Protein AF-A0A938KTQ0-F1 (afdb_monomer_lite)

Radius of gyration: 20.73 Å; chains: 1; bounding box: 47×31×55 Å

Structure (mmCIF, N/CA/C/O backbone):
data_AF-A0A938KTQ0-F1
#
_entry.id   AF-A0A938KTQ0-F1
#
loop_
_atom_site.group_PDB
_atom_site.id
_atom_site.type_symbol
_atom_site.label_atom_id
_atom_site.label_alt_id
_atom_site.label_comp_id
_atom_site.label_asym_id
_atom_site.label_entity_id
_atom_site.label_seq_id
_atom_site.pdbx_PDB_ins_code
_atom_site.Cartn_x
_atom_site.Cartn_y
_atom_site.Cartn_z
_atom_site.occupancy
_atom_site.B_iso_or_equiv
_atom_site.auth_seq_id
_atom_site.auth_comp_id
_atom_site.auth_asym_id
_atom_site.auth_atom_id
_atom_site.pdbx_PDB_model_num
ATOM 1 N N . MET A 1 1 ? -21.064 18.072 28.616 1.00 46.53 1 MET A N 1
ATOM 2 C CA . MET A 1 1 ? -20.774 17.543 27.267 1.00 46.53 1 MET A CA 1
ATOM 3 C C . MET A 1 1 ? -20.441 16.074 27.465 1.00 46.53 1 MET A C 1
ATOM 5 O O . MET A 1 1 ? -19.566 15.808 28.274 1.00 46.53 1 MET A O 1
ATOM 9 N N . ARG A 1 2 ? -21.199 15.128 26.895 1.00 50.62 2 ARG A N 1
ATOM 10 C CA . ARG A 1 2 ? -20.784 13.716 26.942 1.00 50.62 2 ARG A CA 1
ATOM 11 C C . ARG A 1 2 ? -19.593 13.589 25.998 1.00 50.62 2 ARG A C 1
ATOM 13 O O . ARG A 1 2 ? -19.748 13.919 24.825 1.00 50.62 2 ARG A O 1
ATOM 20 N N . GLU A 1 3 ? -18.436 13.191 26.512 1.00 59.81 3 GLU A N 1
ATOM 21 C CA . GLU A 1 3 ? -17.339 12.738 25.659 1.00 59.81 3 GLU A CA 1
ATOM 22 C C . GLU A 1 3 ? -17.867 11.566 24.832 1.00 59.81 3 GLU A C 1
ATOM 24 O O . GLU A 1 3 ? -18.399 10.590 25.366 1.00 59.81 3 GLU A O 1
ATOM 29 N N . SER A 1 4 ? -17.840 11.726 23.513 1.00 64.38 4 SER A N 1
ATOM 30 C CA . SER A 1 4 ? -18.180 10.648 22.599 1.00 64.38 4 SER A CA 1
ATOM 31 C C . SER A 1 4 ? -17.011 9.677 22.613 1.00 64.38 4 SER A C 1
ATOM 33 O O . SER A 1 4 ? -15.904 10.076 22.270 1.00 64.38 4 SER A O 1
ATOM 35 N N . ASN A 1 5 ? -17.244 8.415 22.975 1.00 74.56 5 ASN A N 1
ATOM 36 C CA . ASN A 1 5 ? -16.233 7.349 22.948 1.00 74.56 5 ASN A CA 1
ATOM 37 C C . ASN A 1 5 ? -15.953 6.876 21.502 1.00 74.56 5 ASN A C 1
ATOM 39 O O . ASN A 1 5 ? -15.875 5.684 21.210 1.00 74.56 5 ASN A O 1
ATOM 43 N N . THR A 1 6 ? -15.947 7.819 20.560 1.00 81.75 6 THR A N 1
ATOM 44 C CA . THR A 1 6 ? -15.813 7.573 19.128 1.00 81.75 6 THR A CA 1
ATOM 45 C C . THR A 1 6 ? -14.342 7.612 18.773 1.00 81.75 6 THR A C 1
ATOM 47 O O . THR A 1 6 ? -13.746 8.684 18.732 1.00 81.75 6 THR A O 1
ATOM 50 N N . HIS A 1 7 ? -13.779 6.448 18.470 1.00 83.31 7 HIS A N 1
ATOM 51 C CA . HIS A 1 7 ? -12.436 6.348 17.918 1.00 83.31 7 HIS A CA 1
ATOM 52 C C . HIS A 1 7 ? -12.514 6.490 16.398 1.00 83.31 7 H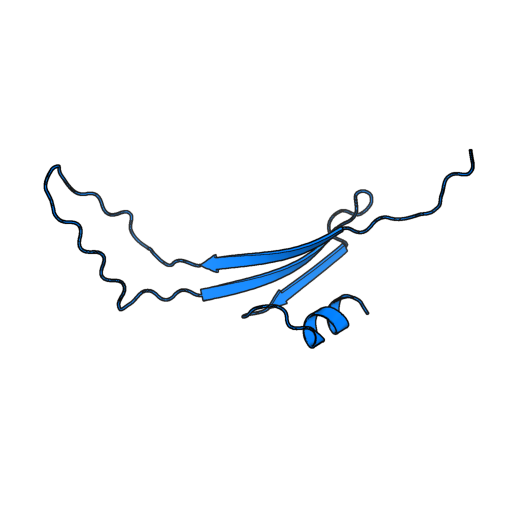IS A C 1
ATOM 54 O O . HIS A 1 7 ? -13.258 5.767 15.732 1.00 83.31 7 HIS A O 1
ATOM 60 N N . VAL A 1 8 ? -11.767 7.449 15.856 1.00 90.94 8 VAL A N 1
ATOM 61 C CA . VAL A 1 8 ? -11.651 7.656 14.411 1.00 90.94 8 VAL A CA 1
ATOM 62 C C . VAL A 1 8 ? -10.420 6.910 13.915 1.00 90.94 8 VAL A C 1
ATOM 64 O O . VAL A 1 8 ? -9.318 7.098 14.431 1.00 90.94 8 VAL A O 1
ATOM 67 N N . VAL A 1 9 ? -10.620 6.072 12.900 1.00 93.81 9 VAL A N 1
ATOM 68 C CA . VAL A 1 9 ? -9.551 5.368 12.191 1.00 93.81 9 VAL A CA 1
ATOM 69 C C . VAL A 1 9 ? -9.541 5.858 10.750 1.00 93.81 9 VAL A C 1
ATOM 71 O O . VAL A 1 9 ? -10.542 5.758 10.042 1.00 93.81 9 VAL A O 1
ATOM 74 N N . TYR A 1 10 ? -8.406 6.404 10.331 1.00 95.25 10 TYR A N 1
ATOM 75 C CA . TYR A 1 10 ? -8.131 6.807 8.963 1.00 95.25 10 TYR A CA 1
ATOM 76 C C . TYR A 1 10 ? -7.614 5.605 8.177 1.00 95.25 10 TYR A C 1
ATOM 78 O O . TYR A 1 10 ? -6.726 4.889 8.636 1.00 95.25 10 TYR A O 1
ATOM 86 N N . LEU A 1 11 ? -8.172 5.403 6.991 1.00 95.38 11 LEU A N 1
ATOM 87 C CA . LEU A 1 11 ? -7.874 4.293 6.098 1.00 95.38 11 LEU A CA 1
ATOM 88 C C . LEU A 1 11 ? -7.564 4.857 4.718 1.00 95.38 11 LEU A C 1
ATOM 90 O O . LEU A 1 11 ? -8.394 5.578 4.164 1.00 95.38 11 LEU A O 1
ATOM 94 N N . ASP A 1 12 ? -6.391 4.536 4.178 1.00 94.56 12 ASP A N 1
ATOM 95 C CA . ASP A 1 12 ? -6.009 4.950 2.826 1.00 94.56 12 ASP A CA 1
ATOM 96 C C . ASP A 1 12 ? -5.050 3.949 2.161 1.00 94.56 12 ASP A C 1
ATOM 98 O O . ASP A 1 12 ? -4.357 3.177 2.837 1.00 94.56 12 ASP A O 1
ATOM 102 N N . GLU A 1 13 ? -5.018 3.975 0.827 1.00 94.25 13 GLU A N 1
ATOM 103 C CA . GLU A 1 13 ? -4.116 3.192 -0.019 1.00 94.25 13 GLU A CA 1
ATOM 104 C C . GLU A 1 13 ? -3.070 4.104 -0.671 1.00 94.25 13 GLU A C 1
ATOM 106 O O . GLU A 1 13 ? -3.368 5.176 -1.195 1.00 94.25 13 GLU A O 1
ATOM 111 N N . THR A 1 14 ? -1.823 3.642 -0.720 1.00 92.62 14 THR A N 1
ATOM 112 C CA . THR A 1 14 ? -0.763 4.297 -1.479 1.00 92.62 14 THR A CA 1
ATOM 113 C C . THR A 1 14 ? 0.013 3.311 -2.344 1.00 92.62 14 THR A C 1
ATOM 115 O O . THR A 1 14 ? 0.219 2.150 -1.988 1.00 92.62 14 THR A O 1
ATOM 118 N N . MET A 1 15 ? 0.477 3.788 -3.499 1.00 90.88 15 MET A N 1
ATOM 119 C CA . MET A 1 15 ? 1.243 2.999 -4.462 1.00 90.88 15 MET A CA 1
ATOM 120 C C . MET A 1 15 ? 2.720 3.390 -4.420 1.00 90.88 15 MET A C 1
ATOM 122 O O . MET A 1 15 ? 3.109 4.478 -4.848 1.00 90.88 15 MET A O 1
ATOM 126 N N . PHE A 1 16 ? 3.573 2.464 -3.993 1.00 87.50 16 PHE A N 1
ATOM 127 C CA . PHE A 1 16 ? 5.021 2.598 -4.092 1.00 87.50 16 PHE A CA 1
ATOM 128 C C . PHE A 1 16 ? 5.499 2.093 -5.445 1.00 87.50 16 PHE A C 1
ATOM 130 O O . PHE A 1 16 ? 5.335 0.924 -5.790 1.00 87.50 16 PHE A O 1
ATOM 137 N N . THR A 1 17 ? 6.134 2.976 -6.211 1.00 82.56 17 THR A N 1
ATOM 138 C CA . THR A 1 17 ? 6.726 2.624 -7.501 1.00 82.56 17 THR A CA 1
ATOM 139 C C . THR A 1 17 ? 8.241 2.585 -7.377 1.00 82.56 17 THR A C 1
ATOM 141 O O . THR A 1 17 ? 8.894 3.617 -7.219 1.00 82.56 17 THR A O 1
ATOM 144 N N . PHE A 1 18 ? 8.821 1.394 -7.493 1.00 74.50 18 PHE A N 1
ATOM 145 C CA . PHE A 1 18 ? 10.264 1.222 -7.577 1.00 74.50 18 PHE A CA 1
ATOM 146 C C . PHE A 1 18 ? 10.697 1.421 -9.024 1.00 74.50 18 PHE A C 1
ATOM 148 O O . PHE A 1 18 ? 10.638 0.508 -9.851 1.00 74.50 18 PHE A O 1
ATOM 155 N N . SER A 1 19 ? 11.127 2.644 -9.328 1.00 66.12 19 SER A N 1
ATOM 156 C CA . SER A 1 19 ? 11.822 2.932 -10.574 1.00 66.12 19 SER A CA 1
ATOM 157 C C . SER A 1 19 ? 13.312 2.673 -10.389 1.00 66.12 19 SER A C 1
ATOM 159 O O . SER A 1 19 ? 14.006 3.394 -9.672 1.00 66.12 19 SER A O 1
ATOM 161 N N . THR A 1 20 ? 13.829 1.633 -11.038 1.00 58.88 20 THR A N 1
ATOM 162 C CA . THR A 1 20 ? 15.256 1.295 -11.000 1.00 58.88 20 THR A CA 1
ATOM 163 C C . THR A 1 20 ? 16.077 2.135 -11.982 1.00 58.88 20 THR A C 1
ATOM 165 O O . THR A 1 20 ? 16.963 1.595 -12.650 1.00 58.88 20 THR A O 1
ATOM 168 N N . PHE A 1 21 ? 15.833 3.447 -12.092 1.00 62.03 21 PHE A N 1
ATOM 169 C CA . PHE A 1 21 ? 16.829 4.333 -12.700 1.00 62.03 21 PHE A CA 1
ATOM 170 C C . PHE A 1 21 ? 18.055 4.352 -11.781 1.00 62.03 21 PHE A C 1
ATOM 172 O O . PHE A 1 21 ? 18.162 5.153 -10.858 1.00 62.03 21 PHE A O 1
ATOM 179 N N . ARG A 1 22 ? 18.986 3.420 -12.009 1.00 55.97 22 ARG A N 1
ATOM 180 C CA . ARG A 1 22 ? 20.212 3.280 -11.208 1.00 55.97 22 ARG A CA 1
ATOM 181 C C . ARG A 1 22 ? 21.183 4.452 -11.384 1.00 55.97 22 ARG A C 1
ATOM 183 O O . ARG A 1 22 ? 22.149 4.551 -10.638 1.00 55.97 22 ARG A O 1
ATOM 190 N N . SER A 1 23 ? 20.951 5.332 -12.355 1.00 58.94 23 SER A N 1
ATOM 191 C CA . SER A 1 23 ? 21.910 6.353 -12.766 1.00 58.94 23 SER A CA 1
ATOM 192 C C . SER A 1 23 ? 21.226 7.680 -13.072 1.00 58.94 23 SER A C 1
ATOM 194 O O . SER A 1 23 ? 20.337 7.745 -13.922 1.00 58.94 23 SER A O 1
ATOM 196 N N . LYS A 1 24 ? 21.699 8.754 -12.430 1.00 66.19 24 LYS A N 1
ATOM 197 C CA . LYS A 1 24 ? 21.467 10.126 -12.895 1.00 66.19 24 LYS A CA 1
ATOM 198 C C . LYS A 1 24 ? 22.320 10.342 -14.147 1.00 66.19 24 LYS A C 1
ATOM 200 O O . LYS A 1 24 ? 23.538 10.195 -14.083 1.00 66.19 24 LYS A O 1
ATOM 205 N N . GLY A 1 25 ? 21.685 10.639 -15.276 1.00 67.75 25 GLY A N 1
ATOM 206 C CA . GLY A 1 25 ? 22.378 11.028 -16.502 1.00 67.75 25 GLY A CA 1
ATOM 207 C C . GLY A 1 25 ? 22.600 12.536 -16.525 1.00 67.75 25 GLY A C 1
ATOM 208 O O . GLY A 1 25 ? 21.677 13.292 -16.234 1.00 67.75 25 GLY A O 1
ATOM 209 N N . TRP A 1 26 ? 23.807 12.966 -16.877 1.00 73.00 26 TRP A N 1
ATOM 210 C CA . TRP A 1 26 ? 24.128 14.369 -17.138 1.00 73.00 26 TRP A CA 1
ATOM 211 C C . TRP A 1 26 ? 24.438 14.519 -18.626 1.00 73.00 26 TRP A C 1
ATOM 213 O O . TRP A 1 26 ? 25.076 13.642 -19.206 1.00 73.00 26 TRP A O 1
ATOM 223 N N . ALA A 1 27 ? 23.976 15.602 -19.243 1.00 78.00 27 ALA A N 1
ATOM 224 C CA . ALA A 1 27 ? 24.22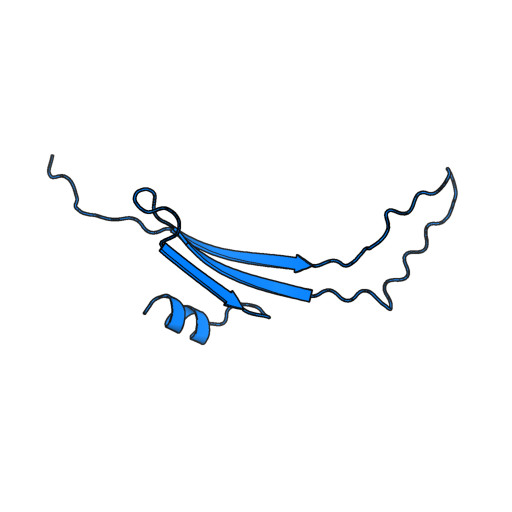5 15.900 -20.649 1.00 78.00 27 ALA A CA 1
ATOM 225 C C . ALA A 1 27 ? 24.615 17.371 -20.803 1.00 78.00 27 ALA A C 1
ATOM 227 O O . ALA A 1 27 ? 24.157 18.215 -20.025 1.00 78.00 27 ALA A O 1
ATOM 228 N N . HIS A 1 28 ? 25.463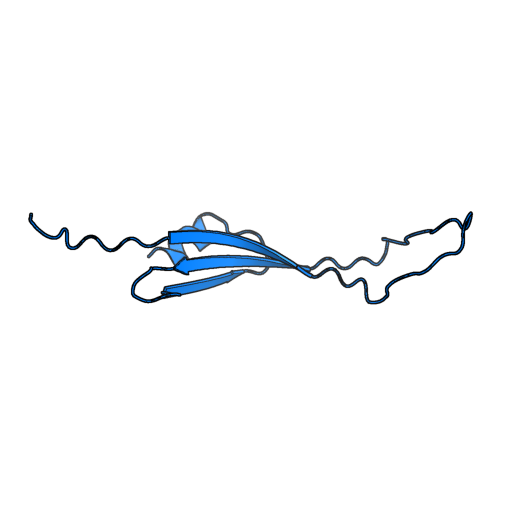 17.683 -21.782 1.00 79.06 28 HIS A N 1
ATOM 229 C CA . HIS A 1 28 ? 25.841 19.064 -22.060 1.00 79.06 28 HIS A CA 1
ATOM 230 C C . HIS A 1 28 ? 24.756 19.791 -22.867 1.00 79.06 28 HIS A C 1
ATOM 232 O O . HIS A 1 28 ? 23.838 19.19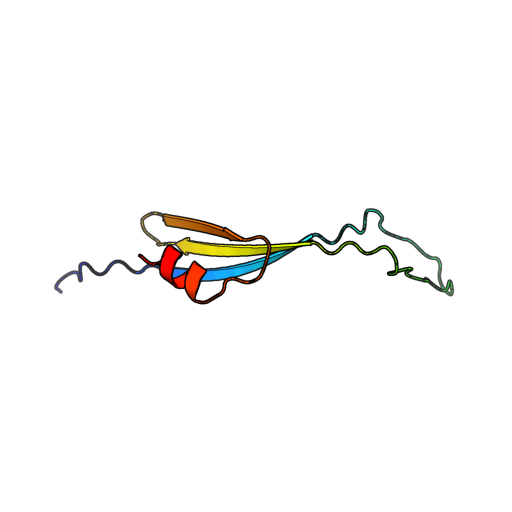4 -23.434 1.00 79.06 28 HIS A O 1
ATOM 238 N N . ASN A 1 29 ? 24.859 21.122 -22.926 1.00 75.19 29 ASN A N 1
ATOM 239 C CA . ASN A 1 29 ? 23.960 21.933 -23.739 1.00 75.19 29 ASN A CA 1
ATOM 240 C C . ASN A 1 29 ? 23.993 21.469 -25.202 1.00 75.19 29 ASN A C 1
ATOM 242 O O . ASN A 1 29 ? 25.050 21.473 -25.826 1.00 75.19 29 ASN A O 1
ATOM 246 N N . ARG A 1 30 ? 22.803 21.179 -25.749 1.00 81.38 30 ARG A N 1
ATOM 247 C CA . ARG A 1 30 ? 22.539 20.678 -27.116 1.00 81.38 30 ARG A CA 1
ATOM 248 C C . ARG A 1 30 ? 22.789 19.181 -27.345 1.00 81.38 30 ARG A C 1
ATOM 250 O O . ARG A 1 30 ? 22.575 18.724 -28.469 1.00 81.38 30 ARG A O 1
ATOM 257 N N . ASP A 1 31 ? 23.126 18.407 -26.315 1.00 80.00 31 ASP A N 1
ATOM 258 C CA . ASP A 1 31 ? 23.163 16.947 -26.427 1.00 80.00 31 ASP A CA 1
ATOM 259 C C . ASP A 1 31 ? 21.751 16.352 -26.445 1.00 80.00 31 ASP A C 1
ATOM 261 O O . ASP A 1 31 ? 20.870 16.735 -25.671 1.00 80.00 31 ASP A O 1
ATOM 265 N N . ARG A 1 32 ? 21.525 15.365 -27.320 1.00 75.38 32 ARG A N 1
ATOM 266 C CA . ARG A 1 32 ? 20.280 14.588 -27.298 1.00 75.38 32 ARG A CA 1
ATOM 267 C C . ARG A 1 32 ? 20.385 13.482 -26.261 1.00 75.38 32 ARG A C 1
ATOM 269 O O . ARG A 1 32 ? 21.063 12.482 -26.486 1.00 75.38 32 ARG A O 1
ATOM 276 N N . ILE A 1 33 ? 19.633 13.620 -25.176 1.00 75.31 33 ILE A N 1
ATOM 277 C CA . ILE A 1 33 ? 19.419 12.527 -24.228 1.00 75.31 33 ILE A CA 1
ATOM 278 C C . ILE A 1 33 ? 18.455 11.526 -24.868 1.00 75.31 33 ILE A C 1
ATOM 280 O O . ILE A 1 33 ? 17.291 11.837 -25.116 1.00 75.31 33 ILE A O 1
ATOM 284 N N . ARG A 1 34 ? 18.939 10.312 -25.140 1.00 69.56 34 ARG A N 1
ATOM 285 C CA . ARG A 1 3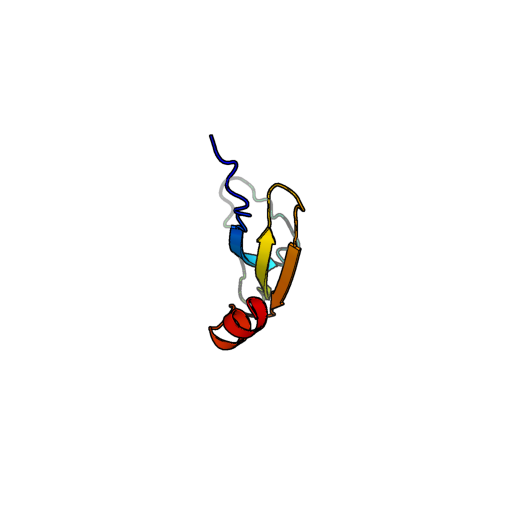4 ? 18.089 9.163 -25.470 1.00 69.56 34 ARG A CA 1
ATOM 286 C C . ARG A 1 34 ? 17.917 8.320 -24.217 1.00 69.56 34 ARG A C 1
ATOM 288 O O . ARG A 1 34 ? 18.870 7.705 -23.749 1.00 69.56 34 ARG A O 1
ATOM 295 N N . ILE A 1 35 ? 16.702 8.305 -23.683 1.00 69.12 35 ILE A N 1
ATOM 296 C CA . ILE A 1 35 ? 16.317 7.395 -22.608 1.00 69.12 35 ILE A CA 1
ATOM 297 C C . ILE A 1 35 ? 15.903 6.091 -23.282 1.00 69.12 35 ILE A C 1
ATOM 299 O O . ILE A 1 35 ? 14.943 6.080 -24.046 1.00 69.12 35 ILE A O 1
ATOM 303 N N . ASN A 1 36 ? 16.662 5.020 -23.053 1.00 66.00 36 ASN A N 1
ATOM 304 C CA . ASN A 1 36 ? 16.245 3.687 -23.465 1.00 66.00 36 ASN A CA 1
ATOM 305 C C . ASN A 1 36 ? 15.407 3.071 -22.338 1.00 66.00 36 ASN A C 1
ATOM 307 O O . ASN A 1 36 ? 15.947 2.659 -21.310 1.00 66.00 36 ASN A O 1
ATOM 311 N N . ASP A 1 37 ? 14.094 3.059 -22.521 1.00 65.25 37 ASP A N 1
ATOM 312 C CA . ASP A 1 37 ? 13.098 2.526 -21.590 1.00 65.25 37 ASP A CA 1
ATOM 313 C C . ASP A 1 37 ? 12.814 1.030 -21.806 1.00 65.25 37 ASP A C 1
ATOM 315 O O . ASP A 1 37 ? 12.103 0.423 -21.006 1.00 65.25 37 ASP A O 1
ATOM 319 N N . SER A 1 38 ? 13.433 0.394 -22.808 1.00 65.88 38 SER A N 1
ATOM 320 C CA . SER A 1 38 ? 13.193 -1.018 -23.139 1.00 65.88 38 SER A CA 1
ATOM 321 C C . SER A 1 38 ? 13.512 -1.992 -21.995 1.00 65.88 38 SER A C 1
ATOM 323 O O . SER A 1 38 ? 12.998 -3.105 -21.975 1.00 65.88 38 SER A O 1
ATOM 325 N N . ASN A 1 39 ? 14.357 -1.580 -21.040 1.00 58.56 39 ASN A N 1
ATOM 326 C CA . ASN A 1 39 ? 14.746 -2.364 -19.862 1.00 58.56 39 ASN A CA 1
ATOM 327 C C . ASN A 1 39 ? 14.199 -1.783 -18.544 1.00 58.56 39 ASN A C 1
ATOM 329 O O . ASN A 1 39 ? 14.678 -2.154 -17.467 1.00 58.56 39 ASN A O 1
ATOM 333 N N . LEU A 1 40 ? 13.236 -0.852 -18.594 1.00 64.62 40 LEU A N 1
ATOM 334 C CA . LEU A 1 40 ? 12.663 -0.267 -17.385 1.00 64.62 40 LEU A CA 1
ATOM 335 C C . LEU A 1 40 ? 11.811 -1.312 -16.652 1.00 64.62 40 LEU A C 1
ATOM 337 O O . LEU A 1 40 ? 10.672 -1.590 -17.021 1.00 64.62 40 LEU A O 1
ATOM 341 N N . ARG A 1 41 ? 12.355 -1.901 -15.584 1.00 65.06 41 ARG A N 1
ATOM 342 C CA . ARG A 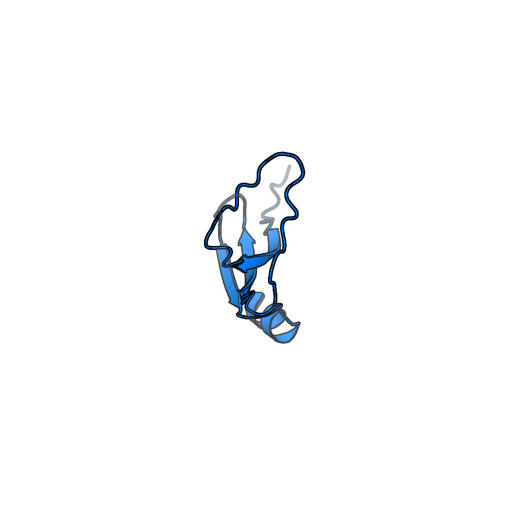1 41 ? 11.602 -2.821 -14.727 1.00 65.06 41 ARG A CA 1
ATOM 343 C C . ARG A 1 41 ? 10.923 -2.036 -13.611 1.00 65.06 41 ARG A C 1
ATOM 345 O O . ARG A 1 41 ? 11.453 -1.919 -12.510 1.00 65.06 41 ARG A O 1
ATOM 352 N N . VAL A 1 42 ? 9.752 -1.484 -13.912 1.00 70.81 42 VAL A N 1
ATOM 353 C CA . VAL A 1 42 ? 8.904 -0.843 -12.901 1.00 70.81 42 VAL A CA 1
ATOM 354 C C . VAL A 1 42 ? 8.255 -1.931 -12.057 1.00 70.81 42 VAL A C 1
ATOM 356 O O . VAL A 1 42 ? 7.507 -2.759 -12.574 1.00 70.81 42 VAL A O 1
ATOM 359 N N . THR A 1 43 ? 8.560 -1.948 -10.762 1.00 78.75 43 THR A N 1
ATOM 360 C CA . THR A 1 43 ? 7.852 -2.799 -9.796 1.00 78.75 43 THR A CA 1
ATOM 361 C C . THR A 1 43 ? 6.989 -1.903 -8.927 1.00 78.75 43 THR A C 1
ATOM 363 O O . THR A 1 43 ? 7.484 -0.909 -8.397 1.00 78.75 43 THR A O 1
ATOM 366 N N . THR A 1 44 ? 5.711 -2.232 -8.794 1.00 85.38 44 THR A N 1
ATOM 367 C CA . THR A 1 44 ? 4.779 -1.503 -7.935 1.00 85.38 44 THR A CA 1
ATOM 368 C C . THR A 1 44 ? 4.410 -2.349 -6.724 1.00 85.38 44 THR A C 1
ATOM 370 O O . THR A 1 44 ? 4.263 -3.562 -6.838 1.00 85.38 44 THR A O 1
ATOM 373 N N . LEU A 1 45 ? 4.281 -1.711 -5.564 1.00 90.88 45 LEU A N 1
ATOM 374 C CA . LEU A 1 45 ? 3.688 -2.291 -4.362 1.00 90.88 45 LEU A CA 1
ATOM 375 C C . LEU A 1 45 ? 2.548 -1.380 -3.920 1.00 90.88 45 LEU A C 1
ATOM 377 O O . LEU A 1 45 ? 2.751 -0.174 -3.790 1.00 90.88 45 LEU A O 1
ATOM 381 N N . ALA A 1 46 ? 1.372 -1.949 -3.696 1.00 93.44 46 ALA A N 1
ATOM 382 C CA . ALA A 1 46 ? 0.292 -1.253 -3.018 1.00 93.44 46 ALA A CA 1
ATOM 383 C C . ALA A 1 46 ? 0.441 -1.447 -1.512 1.00 93.44 46 ALA A C 1
ATOM 385 O O . ALA A 1 46 ? 0.791 -2.540 -1.056 1.00 93.44 46 ALA A O 1
ATOM 386 N N . VAL A 1 47 ? 0.173 -0.399 -0.747 1.00 94.75 47 VAL A N 1
ATOM 387 C CA . VAL A 1 47 ? 0.093 -0.460 0.708 1.00 94.75 47 VAL A CA 1
ATOM 388 C C . VAL A 1 47 ? -1.227 0.147 1.127 1.00 94.75 47 VAL A C 1
ATOM 390 O O . VAL A 1 47 ? -1.507 1.286 0.771 1.00 94.75 47 VAL A O 1
ATOM 393 N N . ILE A 1 48 ? -2.008 -0.600 1.897 1.00 96.19 48 ILE A N 1
ATOM 394 C CA . ILE A 1 48 ? -3.169 -0.075 2.611 1.00 96.19 48 ILE A CA 1
ATOM 395 C C . ILE A 1 48 ? -2.837 -0.032 4.097 1.00 96.19 48 ILE A C 1
ATOM 397 O O . ILE A 1 48 ? -2.218 -0.968 4.607 1.00 96.19 48 ILE A O 1
ATOM 401 N N . ALA A 1 49 ? -3.192 1.060 4.771 1.00 96.75 49 ALA A N 1
ATOM 402 C CA . ALA A 1 49 ? -2.895 1.251 6.185 1.00 96.75 49 ALA A CA 1
ATOM 403 C C . ALA A 1 49 ? -4.088 1.842 6.940 1.00 96.75 49 ALA A C 1
ATOM 405 O O . ALA A 1 49 ? -4.814 2.689 6.418 1.00 96.75 49 ALA A O 1
ATOM 406 N N . ALA A 1 50 ? -4.245 1.404 8.187 1.00 96.56 50 ALA A N 1
ATOM 407 C CA . ALA A 1 50 ? -5.187 1.937 9.157 1.00 96.56 50 ALA A CA 1
ATOM 408 C C . ALA A 1 50 ? -4.410 2.710 10.228 1.00 96.56 50 ALA A C 1
ATOM 410 O O . ALA A 1 50 ? -3.496 2.165 10.848 1.00 96.56 50 ALA A O 1
ATOM 411 N N . ILE A 1 51 ? -4.749 3.979 10.445 1.00 95.94 51 ILE A N 1
ATOM 412 C CA . ILE A 1 51 ? -4.042 4.880 11.363 1.00 95.94 51 ILE A CA 1
ATOM 413 C C . ILE A 1 51 ? -5.057 5.589 12.262 1.00 95.94 51 ILE A C 1
ATOM 415 O O . ILE A 1 51 ? -6.100 6.033 11.794 1.00 95.94 51 ILE A O 1
ATOM 419 N N . SER A 1 52 ? -4.754 5.742 13.547 1.00 95.25 52 SER A N 1
ATOM 420 C CA . SER A 1 52 ? -5.514 6.603 14.463 1.00 95.25 52 SER A CA 1
ATOM 421 C C . SER A 1 52 ? -4.600 7.611 15.148 1.00 95.25 52 SER A C 1
ATOM 423 O O . SER A 1 52 ? -3.394 7.393 15.257 1.00 95.25 52 SER A O 1
ATOM 425 N N . GLU A 1 53 ? -5.170 8.707 15.644 1.00 92.38 53 GLU A N 1
ATOM 426 C CA . GLU A 1 53 ? -4.407 9.702 16.410 1.00 92.38 53 GLU A CA 1
ATOM 427 C C . GLU A 1 53 ? -3.893 9.139 17.741 1.00 92.38 53 GLU A C 1
ATOM 429 O O . GLU A 1 53 ? -2.807 9.496 18.185 1.00 92.38 53 GLU A O 1
ATOM 434 N N . GLU A 1 54 ? -4.647 8.225 18.357 1.00 90.62 54 GLU A N 1
ATOM 435 C CA . GLU A 1 54 ? -4.319 7.661 19.670 1.00 90.62 54 GLU A CA 1
ATOM 436 C C . GLU A 1 54 ? -3.257 6.558 19.602 1.00 90.62 54 GLU A C 1
ATOM 438 O O . GLU A 1 54 ? -2.391 6.483 20.472 1.00 90.62 54 GLU A O 1
ATOM 443 N N . HIS A 1 55 ? -3.307 5.703 18.575 1.00 90.25 55 HIS A N 1
ATOM 444 C CA . HIS A 1 55 ? -2.459 4.506 18.487 1.00 90.25 55 HIS A CA 1
ATOM 445 C C . HIS A 1 55 ? -1.417 4.580 17.365 1.00 90.25 55 HIS A C 1
ATOM 447 O O . HIS A 1 55 ? -0.560 3.704 17.261 1.00 90.25 55 HIS A O 1
ATOM 453 N N . GLY A 1 56 ? -1.461 5.611 16.517 1.00 93.12 56 GLY A N 1
ATOM 454 C CA . GLY A 1 56 ? -0.646 5.662 15.309 1.00 93.12 56 GLY A CA 1
ATOM 455 C C . GLY A 1 56 ? -1.077 4.581 14.318 1.00 93.12 56 GLY A C 1
ATOM 456 O O . GLY A 1 56 ? -2.269 4.418 14.062 1.00 93.12 56 GLY A O 1
ATOM 457 N N . LEU A 1 57 ? -0.115 3.859 13.740 1.00 94.50 57 LEU A N 1
ATOM 458 C CA . LEU A 1 57 ? -0.388 2.764 12.807 1.00 94.50 57 LEU A CA 1
ATOM 459 C C . LEU A 1 57 ? -1.031 1.581 13.542 1.00 94.50 57 LEU A C 1
ATOM 461 O O . LEU A 1 57 ? -0.400 0.969 14.400 1.00 94.50 57 LEU A O 1
ATOM 465 N N . ILE A 1 58 ? -2.268 1.260 13.172 1.00 95.25 58 ILE A N 1
ATOM 466 C CA . ILE A 1 58 ? -3.042 0.144 13.722 1.00 95.25 58 ILE A CA 1
ATOM 467 C C . ILE A 1 58 ? -2.738 -1.137 12.948 1.00 95.25 58 ILE A C 1
ATOM 469 O O . ILE A 1 58 ? -2.398 -2.148 13.553 1.00 95.25 58 ILE A O 1
ATOM 473 N N . ASP A 1 59 ? -2.845 -1.085 11.620 1.00 95.00 59 ASP A N 1
ATOM 474 C CA . ASP A 1 59 ? -2.611 -2.238 10.751 1.00 95.00 59 ASP A CA 1
ATOM 475 C C . ASP A 1 59 ? -2.191 -1.795 9.344 1.00 95.00 59 ASP A C 1
ATOM 477 O O . ASP A 1 59 ? -2.425 -0.648 8.943 1.00 95.00 59 ASP A O 1
ATOM 481 N N . TYR A 1 60 ? -1.557 -2.694 8.595 1.00 95.94 60 TYR A N 1
ATOM 482 C CA . TYR A 1 60 ? -1.208 -2.486 7.198 1.00 95.94 60 TYR A CA 1
ATOM 483 C C . TYR A 1 60 ? -1.063 -3.798 6.423 1.00 95.94 60 TYR A C 1
ATOM 485 O O . TYR A 1 60 ? -0.583 -4.809 6.934 1.00 95.94 60 TYR A O 1
ATOM 493 N N . ILE A 1 61 ? -1.369 -3.744 5.128 1.00 95.06 61 ILE A N 1
ATOM 494 C CA . ILE A 1 61 ? -1.065 -4.818 4.178 1.00 95.06 61 ILE A CA 1
ATOM 495 C C . ILE A 1 61 ? -0.211 -4.256 3.049 1.00 95.06 61 ILE A C 1
ATOM 497 O O . ILE A 1 61 ? -0.498 -3.194 2.501 1.00 95.06 61 ILE A O 1
ATOM 501 N N . VAL A 1 62 ? 0.822 -5.011 2.667 1.00 93.94 62 VAL A N 1
ATOM 502 C CA . VAL A 1 62 ? 1.604 -4.772 1.451 1.00 93.94 62 VAL A CA 1
ATOM 503 C C . VAL A 1 62 ? 1.205 -5.807 0.410 1.00 93.94 62 VAL A C 1
ATOM 505 O O . VAL A 1 62 ? 1.327 -7.010 0.644 1.00 93.94 62 VAL A O 1
ATOM 508 N N . HIS A 1 63 ? 0.765 -5.351 -0.757 1.00 92.75 63 HIS A N 1
ATOM 509 C CA . HIS A 1 63 ? 0.317 -6.214 -1.840 1.00 92.75 63 HIS A CA 1
ATOM 510 C C . HIS A 1 63 ? 1.129 -5.945 -3.120 1.00 92.75 63 HIS A C 1
ATOM 512 O O . HIS A 1 63 ? 1.404 -4.792 -3.456 1.00 92.75 63 HIS A O 1
ATOM 518 N N . PRO A 1 64 ? 1.537 -6.982 -3.879 1.00 87.56 64 PRO A N 1
ATOM 519 C CA . PRO A 1 64 ? 2.396 -6.820 -5.059 1.00 87.56 64 PRO A CA 1
ATOM 520 C C . PRO A 1 64 ? 1.715 -6.133 -6.255 1.00 87.56 64 PRO A C 1
ATOM 522 O O . PRO A 1 64 ? 2.334 -5.941 -7.299 1.00 87.56 64 PRO A O 1
ATOM 525 N N . LYS A 1 65 ? 0.422 -5.830 -6.148 1.00 83.06 65 LYS A N 1
ATOM 526 C CA . LYS A 1 65 ? -0.416 -5.165 -7.154 1.00 83.06 65 LYS A CA 1
ATOM 527 C C . LYS A 1 65 ? -1.437 -4.287 -6.429 1.00 83.06 65 LYS A C 1
ATOM 529 O O . LYS A 1 65 ? -1.484 -4.329 -5.206 1.00 83.06 65 LYS A O 1
ATOM 534 N N . ALA A 1 66 ? -2.286 -3.581 -7.174 1.00 87.81 66 ALA A N 1
ATOM 535 C CA . ALA A 1 66 ? -3.421 -2.841 -6.618 1.00 87.81 66 ALA A CA 1
ATOM 536 C C . ALA A 1 66 ? -4.255 -3.691 -5.642 1.00 87.81 66 ALA A C 1
ATOM 538 O O . ALA A 1 66 ? -4.409 -4.905 -5.849 1.00 87.81 66 ALA A O 1
ATOM 539 N N . ILE A 1 67 ? -4.786 -3.048 -4.603 1.00 90.81 67 ILE A N 1
ATOM 540 C CA . ILE A 1 67 ? -5.704 -3.675 -3.652 1.00 90.81 67 ILE A CA 1
ATOM 541 C C . ILE A 1 67 ? -7.064 -3.849 -4.337 1.00 90.81 67 ILE A C 1
ATOM 543 O O . ILE A 1 67 ? -7.679 -2.890 -4.795 1.00 90.81 67 ILE A O 1
ATOM 547 N N . ASN A 1 68 ? -7.530 -5.092 -4.458 1.00 92.62 68 ASN A N 1
ATOM 548 C CA . ASN A 1 68 ? -8.871 -5.375 -4.966 1.00 92.62 68 ASN A CA 1
ATOM 549 C C . ASN A 1 68 ? -9.876 -5.465 -3.806 1.00 92.62 68 ASN A C 1
ATOM 551 O O . ASN A 1 68 ? -9.501 -5.472 -2.633 1.00 92.62 68 ASN A O 1
ATOM 555 N N . SER A 1 69 ? -11.166 -5.565 -4.130 1.00 94.25 69 SER A N 1
ATOM 556 C CA . SER A 1 69 ? -12.222 -5.619 -3.115 1.00 94.25 69 SER A CA 1
ATOM 557 C C . SER A 1 69 ? -12.084 -6.803 -2.155 1.00 94.25 69 SER A C 1
ATOM 559 O O . SER A 1 69 ? -12.405 -6.655 -0.986 1.00 94.25 69 SER A O 1
ATOM 561 N N . GLU A 1 70 ? -11.590 -7.957 -2.608 1.00 94.06 70 GLU A N 1
ATOM 562 C CA . GLU A 1 70 ? -11.404 -9.136 -1.750 1.00 94.06 70 GLU A CA 1
ATOM 563 C C . GLU A 1 70 ? -10.317 -8.894 -0.698 1.00 94.06 70 GLU A C 1
ATOM 565 O O . GLU A 1 70 ? -10.531 -9.157 0.483 1.00 94.06 70 GLU A O 1
ATOM 570 N N . VAL A 1 71 ? -9.177 -8.329 -1.111 1.00 92.38 71 VAL A N 1
ATOM 571 C CA . VAL A 1 71 ? -8.075 -7.970 -0.207 1.00 92.38 71 VAL A CA 1
ATOM 572 C C . VAL A 1 71 ? -8.499 -6.842 0.734 1.00 92.38 71 VAL A C 1
ATOM 574 O O . VAL A 1 71 ? -8.182 -6.891 1.917 1.00 92.38 71 VAL A O 1
ATOM 577 N N . PHE A 1 72 ? -9.259 -5.860 0.243 1.00 93.94 72 PHE A N 1
ATOM 578 C CA . PHE A 1 72 ? -9.801 -4.789 1.081 1.00 93.94 72 PHE A CA 1
ATOM 579 C C . PHE A 1 72 ? -10.760 -5.326 2.149 1.00 93.94 72 PHE A C 1
ATOM 581 O O . PHE A 1 72 ? -10.641 -4.977 3.317 1.00 93.94 72 PHE A O 1
ATOM 588 N N . VAL A 1 73 ? -11.684 -6.213 1.769 1.00 94.75 73 VAL A N 1
ATOM 589 C CA . VAL A 1 73 ? -12.610 -6.856 2.712 1.00 94.75 73 VAL A CA 1
ATOM 590 C C . VAL A 1 73 ? -11.843 -7.700 3.729 1.00 94.75 73 VAL A C 1
ATOM 592 O O . VAL A 1 73 ? -12.192 -7.685 4.903 1.00 94.75 73 VAL A O 1
ATOM 595 N N . ALA A 1 74 ? -10.786 -8.399 3.316 1.00 92.69 74 ALA A N 1
ATOM 596 C CA . ALA A 1 74 ? -9.929 -9.140 4.239 1.00 92.69 74 ALA A CA 1
ATOM 597 C C . ALA A 1 74 ? -9.129 -8.234 5.194 1.00 92.69 74 ALA A C 1
ATOM 599 O O . ALA A 1 74 ? -8.757 -8.690 6.264 1.00 92.69 74 ALA A O 1
ATOM 600 N N . PHE A 1 75 ? -8.859 -6.980 4.820 1.00 93.31 75 PHE A N 1
ATOM 601 C CA . PHE A 1 75 ? -8.138 -6.018 5.658 1.00 93.31 75 PHE A CA 1
ATOM 602 C C . PHE A 1 75 ? -9.009 -5.389 6.752 1.00 93.31 75 PHE A C 1
ATOM 604 O O . PHE A 1 75 ? -8.522 -5.085 7.833 1.00 93.31 75 PHE A O 1
ATOM 611 N N . ILE A 1 76 ? -10.290 -5.150 6.463 1.00 91.69 76 ILE A N 1
ATOM 612 C CA . ILE A 1 76 ? -11.202 -4.460 7.391 1.00 91.69 76 ILE A CA 1
ATOM 613 C C . ILE A 1 76 ? -11.927 -5.397 8.373 1.00 91.69 76 ILE A C 1
ATOM 615 O O . ILE A 1 76 ? -12.630 -4.894 9.250 1.00 91.69 76 ILE A O 1
ATOM 619 N N . ASN A 1 77 ? -11.825 -6.719 8.189 1.00 82.88 77 ASN A N 1
ATOM 620 C CA . ASN A 1 77 ? -12.476 -7.747 9.017 1.00 82.88 77 ASN A CA 1
ATOM 621 C C . ASN A 1 77 ? -11.488 -8.391 9.987 1.00 82.88 77 ASN A C 1
ATOM 623 O O . ASN A 1 77 ? -11.910 -8.656 11.135 1.00 82.88 77 ASN A O 1
#

pLDDT: mean 82.15, std 13.45, range [46.53, 96.75]

Secondary structure (DSSP, 8-state):
-PPP-----EEEEEEEEE----------TT-------TT---EEEEEEEEEETTTEEEEEEEESSPPPHHHHHHHH-

Foldseek 3Di:
DPDDPDWDKDKDKDKDKDFPPVDDDDDDPPDDDDDDCVPTDIFIKMKIFIATPVPGTPDMDIHRDDQDPVNVVVRVD

Sequence (77 aa):
MRESNTHVVYLDETMFTFSTFRSKGWAHNRDRIRINDSNLRVTTLAVIAAISEEHGLIDYIVHPKAINSEVFVAFIN